Protein AF-A0AA51MW97-F1 (afdb_monomer_lite)

pLDDT: mean 82.81, std 12.13, range [48.75, 97.12]

Foldseek 3Di:
DVVVVVVVVVVVVVVVVVVVVVVVVVVVVLVVQAPDWAAPDPPPDIPHRDDCPPPDPVCVVVVPVDHPVNVVVVVVVVVVVVVVVVVVVVVVVVVVD

Structure (mmCIF, N/CA/C/O backbone):
data_AF-A0AA51MW97-F1
#
_entry.id   AF-A0AA51MW97-F1
#
loop_
_atom_site.group_PDB
_atom_site.id
_atom_site.type_symbol
_atom_site.label_atom_id
_atom_site.label_alt_id
_atom_site.label_comp_id
_atom_site.label_asym_id
_atom_site.label_entity_id
_atom_site.label_seq_id
_atom_site.pdbx_PDB_ins_code
_atom_site.Cartn_x
_atom_site.Cartn_y
_atom_site.Cartn_z
_atom_site.occupancy
_atom_site.B_iso_or_equiv
_atom_site.auth_seq_id
_atom_site.auth_comp_id
_atom_site.auth_asym_id
_atom_site.auth_atom_id
_atom_site.pdbx_PDB_model_num
ATOM 1 N N . MET A 1 1 ? 6.145 21.525 -30.364 1.00 56.12 1 MET A N 1
ATOM 2 C CA . MET A 1 1 ? 6.347 20.234 -29.662 1.00 56.12 1 MET A CA 1
ATOM 3 C C . MET A 1 1 ? 6.598 20.393 -28.154 1.00 56.12 1 MET A C 1
ATOM 5 O O . MET A 1 1 ? 5.894 19.769 -27.372 1.00 56.12 1 MET A O 1
ATOM 9 N N . ASN A 1 2 ? 7.486 21.298 -27.714 1.00 59.56 2 ASN A N 1
ATOM 10 C CA . ASN A 1 2 ? 7.855 21.456 -26.289 1.00 59.56 2 ASN A CA 1
ATOM 11 C C . ASN A 1 2 ? 6.720 21.880 -25.334 1.00 59.56 2 ASN A C 1
ATOM 13 O O . ASN A 1 2 ? 6.704 21.470 -24.176 1.00 59.56 2 ASN A O 1
ATOM 17 N N . LYS A 1 3 ? 5.744 22.674 -25.798 1.00 60.62 3 LYS A N 1
ATOM 18 C CA . LYS A 1 3 ? 4.633 23.150 -24.951 1.00 60.62 3 LYS A CA 1
ATOM 19 C C . LYS A 1 3 ? 3.667 22.022 -24.565 1.00 60.62 3 LYS A C 1
ATOM 21 O O . LYS A 1 3 ? 3.207 21.991 -23.431 1.00 60.62 3 LYS A O 1
ATOM 26 N N . LEU A 1 4 ? 3.415 21.079 -25.479 1.00 63.47 4 LEU A N 1
ATOM 27 C CA . LEU A 1 4 ? 2.546 19.917 -25.244 1.00 63.47 4 LEU A CA 1
ATOM 28 C C . LEU A 1 4 ? 3.179 18.936 -24.249 1.00 63.47 4 LEU A C 1
ATOM 30 O O . LEU A 1 4 ? 2.507 18.488 -23.324 1.00 63.47 4 LEU A O 1
ATOM 34 N N . ILE A 1 5 ? 4.485 18.677 -24.382 1.00 64.94 5 ILE A N 1
ATOM 35 C CA . ILE A 1 5 ? 5.243 17.819 -23.457 1.00 64.94 5 ILE A CA 1
ATOM 36 C C . ILE A 1 5 ? 5.276 18.442 -22.051 1.00 64.94 5 ILE A C 1
ATOM 38 O O . ILE A 1 5 ? 4.967 17.768 -21.072 1.00 64.94 5 ILE A O 1
ATOM 42 N N . LYS A 1 6 ? 5.547 19.752 -21.948 1.00 65.19 6 LYS A N 1
ATOM 43 C CA . LYS A 1 6 ? 5.545 20.484 -20.669 1.00 65.19 6 LYS A CA 1
ATOM 44 C C . LYS A 1 6 ? 4.167 20.497 -19.994 1.00 65.19 6 LYS A C 1
ATOM 46 O O . LYS A 1 6 ? 4.087 20.419 -18.771 1.00 65.19 6 LYS A O 1
ATOM 51 N N . ASN A 1 7 ? 3.085 20.588 -20.772 1.00 72.75 7 ASN A N 1
ATOM 52 C CA . ASN A 1 7 ? 1.727 20.557 -20.226 1.00 72.75 7 ASN A CA 1
ATOM 53 C C . ASN A 1 7 ? 1.357 19.154 -19.725 1.00 72.75 7 ASN A C 1
ATOM 55 O O . ASN A 1 7 ? 0.812 19.028 -18.635 1.00 72.75 7 ASN A O 1
ATOM 59 N N . LYS A 1 8 ? 1.739 18.103 -20.466 1.00 78.81 8 LYS A N 1
ATOM 60 C CA . LYS A 1 8 ? 1.559 16.705 -20.050 1.00 78.81 8 LYS A CA 1
ATOM 61 C C . LYS A 1 8 ? 2.293 16.399 -18.739 1.00 78.81 8 LYS A C 1
ATOM 63 O O . LYS A 1 8 ? 1.701 15.804 -17.846 1.00 78.81 8 LYS A O 1
ATOM 68 N N . ASP A 1 9 ? 3.532 16.869 -18.590 1.00 83.81 9 ASP A N 1
ATOM 69 C CA . ASP A 1 9 ? 4.310 16.727 -17.348 1.00 83.81 9 ASP A CA 1
ATOM 70 C C . ASP A 1 9 ? 3.650 17.452 -16.158 1.00 83.81 9 ASP A C 1
ATOM 72 O O . ASP A 1 9 ? 3.538 16.907 -15.060 1.00 83.81 9 ASP A O 1
ATOM 76 N N . ARG A 1 10 ? 3.113 18.661 -16.379 1.00 88.50 10 ARG A N 1
ATOM 77 C CA . ARG A 1 10 ? 2.352 19.390 -15.351 1.00 88.50 10 ARG A CA 1
ATOM 78 C C . ARG A 1 10 ? 1.080 18.644 -14.943 1.00 88.50 10 ARG A C 1
ATOM 80 O O . ARG A 1 10 ? 0.807 18.545 -13.750 1.00 88.50 10 ARG A O 1
ATOM 87 N N . THR A 1 11 ? 0.325 18.113 -15.902 1.00 91.38 11 THR A N 1
ATOM 88 C CA . THR A 1 11 ? -0.878 17.317 -15.626 1.00 91.38 11 THR A CA 1
ATOM 89 C C . THR A 1 11 ? -0.541 16.077 -14.803 1.00 91.38 11 THR A C 1
ATOM 91 O O . THR A 1 11 ? -1.202 15.832 -13.799 1.00 91.38 11 THR A O 1
ATOM 94 N N . ILE A 1 12 ? 0.524 15.347 -15.155 1.00 93.06 12 ILE A N 1
ATOM 95 C CA . ILE A 1 12 ? 0.978 14.172 -14.395 1.00 93.06 12 ILE A CA 1
ATOM 96 C C . ILE A 1 12 ? 1.323 14.557 -12.953 1.00 93.06 12 ILE A C 1
ATOM 98 O O . ILE A 1 12 ? 0.864 13.902 -12.021 1.00 93.06 12 ILE A O 1
ATOM 102 N N . LYS A 1 13 ? 2.063 15.652 -12.742 1.00 92.31 13 LYS A N 1
ATOM 103 C CA . LYS A 1 13 ? 2.403 16.129 -11.389 1.00 92.31 13 LYS A CA 1
ATOM 104 C C . LYS A 1 13 ? 1.169 16.487 -10.565 1.00 92.31 13 LYS A C 1
ATOM 106 O O . LYS A 1 13 ? 1.111 16.145 -9.389 1.00 92.31 13 LYS A O 1
ATOM 111 N N . V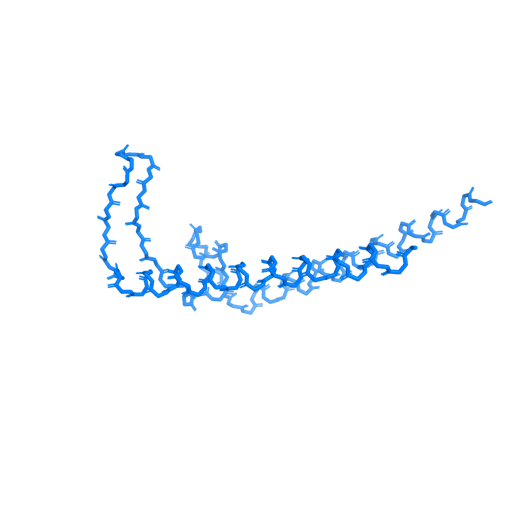AL A 1 14 ? 0.175 17.133 -11.175 1.00 95.38 14 VAL A N 1
ATOM 112 C CA . VAL A 1 14 ? -1.097 17.441 -10.504 1.00 95.38 14 VAL A CA 1
ATOM 113 C C . VAL A 1 14 ? -1.852 16.157 -10.160 1.00 95.38 14 VAL A C 1
ATOM 115 O O . VAL A 1 14 ? -2.336 16.033 -9.042 1.00 95.38 14 VAL A O 1
ATOM 118 N N . MET A 1 15 ? -1.904 15.177 -11.065 1.00 94.19 15 MET A N 1
ATOM 119 C CA . MET A 1 15 ? -2.538 13.883 -10.789 1.00 94.19 15 MET A CA 1
ATOM 120 C C . MET A 1 15 ? -1.849 13.139 -9.641 1.00 94.19 15 MET A C 1
ATOM 122 O O . MET A 1 15 ? -2.532 12.613 -8.768 1.00 94.19 15 MET A O 1
ATOM 126 N N . ILE A 1 16 ? -0.511 13.138 -9.603 1.00 94.38 16 ILE A N 1
ATOM 127 C CA . ILE A 1 16 ? 0.262 12.558 -8.495 1.00 94.38 16 ILE A CA 1
ATOM 128 C C . ILE A 1 16 ? -0.072 13.277 -7.186 1.00 94.38 16 ILE A C 1
ATOM 130 O O . ILE A 1 16 ? -0.339 12.620 -6.186 1.00 94.38 16 ILE A O 1
ATOM 134 N N . LEU A 1 17 ? -0.103 14.612 -7.186 1.00 95.56 17 LEU A N 1
ATOM 135 C CA . LEU A 1 17 ? -0.434 15.384 -5.990 1.00 95.56 17 LEU A CA 1
ATOM 136 C C . LEU A 1 17 ? -1.848 15.069 -5.486 1.00 95.56 17 LEU A C 1
ATOM 138 O O . LEU A 1 17 ? -2.031 14.847 -4.293 1.00 95.56 17 LEU A O 1
ATOM 142 N N . VAL A 1 18 ? -2.831 15.003 -6.387 1.00 96.62 18 VAL A N 1
ATOM 143 C CA . VAL A 1 18 ? -4.214 14.639 -6.049 1.00 96.62 18 VAL A CA 1
ATOM 144 C C . VAL A 1 18 ? -4.276 13.226 -5.473 1.00 96.62 18 VAL A C 1
ATOM 146 O O . VAL A 1 18 ? -4.927 13.021 -4.453 1.00 96.62 18 VAL A O 1
ATOM 149 N N . LEU A 1 19 ? -3.560 12.265 -6.063 1.00 96.19 19 LEU A N 1
ATOM 150 C CA . LEU A 1 19 ? -3.474 10.900 -5.537 1.00 96.19 19 LEU A CA 1
ATOM 151 C C . LEU A 1 19 ? -2.871 10.863 -4.130 1.00 96.19 19 LEU A C 1
ATOM 153 O O . LEU A 1 19 ? -3.418 10.197 -3.256 1.00 96.19 19 LEU A O 1
ATOM 157 N N . VAL A 1 20 ? -1.787 11.606 -3.892 1.00 95.25 20 VAL A N 1
ATOM 158 C CA . VAL A 1 20 ? -1.166 11.707 -2.564 1.00 95.25 20 VAL A CA 1
ATOM 159 C C . VAL A 1 20 ? -2.136 12.334 -1.564 1.00 95.25 20 VAL A C 1
ATOM 161 O O . VAL A 1 20 ? -2.293 11.816 -0.463 1.00 95.25 20 VAL A O 1
ATOM 164 N N . MET A 1 21 ? -2.825 13.415 -1.935 1.00 95.94 21 MET A N 1
ATOM 165 C CA . MET A 1 21 ? -3.808 14.057 -1.059 1.00 95.94 21 MET A CA 1
ATOM 166 C C . MET A 1 21 ? -4.974 13.124 -0.720 1.00 95.94 21 MET A C 1
ATOM 168 O O . MET A 1 21 ? -5.359 13.042 0.445 1.00 95.94 21 MET A O 1
ATOM 172 N N . LEU A 1 22 ? -5.500 12.389 -1.702 1.00 95.94 22 LEU A N 1
ATOM 173 C CA . LEU A 1 22 ? -6.554 11.397 -1.484 1.00 95.94 22 LEU A CA 1
ATOM 174 C C . LEU A 1 22 ? -6.084 10.271 -0.556 1.00 95.94 22 LEU A C 1
ATOM 176 O O . LEU A 1 22 ? -6.789 9.946 0.395 1.00 95.94 22 LEU A O 1
ATOM 180 N N . ASP A 1 23 ? -4.885 9.723 -0.777 1.00 92.31 23 ASP A N 1
ATOM 181 C CA . ASP A 1 23 ? -4.296 8.687 0.083 1.00 92.31 23 ASP A CA 1
ATOM 182 C C . ASP A 1 23 ? -4.172 9.158 1.541 1.00 92.31 23 ASP A C 1
ATOM 184 O O . ASP A 1 23 ? -4.601 8.463 2.466 1.00 92.31 23 ASP A O 1
ATOM 188 N N . GLN A 1 24 ? -3.649 10.367 1.762 1.00 91.81 24 GLN A N 1
ATOM 189 C CA . GLN A 1 24 ? -3.506 10.915 3.113 1.00 91.81 24 GLN A CA 1
ATOM 190 C C . GLN A 1 24 ? -4.861 11.223 3.761 1.00 91.81 24 GLN A C 1
ATOM 192 O O . GLN A 1 24 ? -5.060 10.922 4.938 1.00 91.81 24 GLN A O 1
ATOM 197 N N . MET A 1 25 ? -5.818 11.765 3.004 1.00 93.62 25 MET A N 1
ATOM 198 C CA . MET A 1 25 ? -7.169 12.035 3.501 1.00 93.62 25 MET A CA 1
ATOM 199 C C . MET A 1 25 ? -7.872 10.745 3.938 1.00 93.62 25 MET A C 1
ATOM 201 O O . MET A 1 25 ? -8.436 10.695 5.031 1.00 93.62 25 MET A O 1
ATOM 205 N N . ILE A 1 26 ? -7.786 9.682 3.132 1.00 89.06 26 ILE A N 1
ATOM 206 C CA . ILE A 1 26 ? -8.345 8.368 3.473 1.00 89.06 26 ILE A CA 1
ATOM 207 C C . ILE A 1 26 ? -7.709 7.843 4.765 1.00 89.06 26 ILE A C 1
ATOM 209 O O . ILE A 1 26 ? -8.433 7.395 5.651 1.00 89.06 26 ILE A O 1
ATOM 213 N N . LYS A 1 27 ? -6.383 7.949 4.927 1.00 86.88 27 LYS A N 1
ATOM 214 C CA . LYS A 1 27 ? -5.690 7.531 6.160 1.00 86.88 27 LYS A CA 1
ATOM 215 C C . LYS A 1 27 ? -6.159 8.301 7.396 1.00 86.88 27 LYS A C 1
ATOM 217 O O . LYS A 1 27 ? -6.327 7.692 8.451 1.00 86.88 27 LYS A O 1
ATOM 222 N N . ILE A 1 28 ? -6.402 9.609 7.278 1.00 90.75 28 ILE A N 1
ATOM 223 C CA . ILE A 1 28 ? -6.940 10.427 8.378 1.00 90.75 28 ILE A CA 1
ATOM 224 C C . ILE A 1 28 ? -8.350 9.963 8.754 1.00 90.75 28 ILE A C 1
ATOM 226 O O . ILE A 1 28 ? -8.620 9.760 9.936 1.00 90.75 28 ILE A O 1
ATOM 230 N N . ILE A 1 29 ? -9.224 9.739 7.767 1.00 87.81 29 ILE A N 1
ATOM 231 C CA . ILE A 1 29 ? -10.588 9.238 7.998 1.00 87.81 29 ILE A CA 1
ATOM 232 C C . ILE A 1 29 ? -10.538 7.851 8.655 1.00 87.81 29 ILE A C 1
ATOM 234 O O . ILE A 1 29 ? -11.160 7.634 9.688 1.00 87.81 29 ILE A O 1
ATOM 238 N N . VAL A 1 30 ? -9.744 6.921 8.124 1.00 85.94 30 VAL A N 1
ATOM 239 C CA . VAL A 1 30 ? -9.575 5.574 8.697 1.00 85.94 30 VAL A CA 1
ATOM 240 C C . VAL A 1 30 ? -9.091 5.640 10.147 1.00 85.94 30 VAL A C 1
ATOM 242 O O . VAL A 1 30 ? -9.623 4.930 10.996 1.00 85.94 30 VAL A O 1
ATOM 245 N N . LYS A 1 31 ? -8.132 6.523 10.457 1.00 85.25 31 LYS A N 1
ATOM 246 C CA . LYS A 1 31 ? -7.640 6.723 11.826 1.00 85.25 31 LYS A CA 1
ATOM 247 C C . LYS A 1 31 ? -8.713 7.299 12.753 1.00 85.25 31 LYS A C 1
ATOM 249 O O . LYS A 1 31 ? -8.821 6.852 13.889 1.00 85.25 31 LYS A O 1
ATOM 254 N N . ALA A 1 32 ? -9.490 8.276 12.287 1.00 87.50 32 ALA A N 1
ATOM 255 C CA . ALA A 1 32 ? -10.529 8.923 13.089 1.00 87.50 32 ALA A CA 1
ATOM 256 C C . ALA A 1 32 ? -11.686 7.976 13.446 1.00 87.50 32 ALA A C 1
ATOM 258 O O . ALA A 1 32 ? -12.301 8.135 14.495 1.00 87.50 32 ALA A O 1
ATOM 259 N N . TYR A 1 33 ? -11.955 6.980 12.599 1.00 86.56 33 TYR A N 1
ATOM 260 C CA . TYR A 1 33 ? -13.039 6.016 12.790 1.00 86.56 33 TYR A CA 1
ATOM 261 C C . TYR A 1 33 ? -12.543 4.607 13.156 1.00 86.56 33 TYR A C 1
ATOM 263 O O . TYR A 1 33 ? -13.281 3.632 13.010 1.00 86.56 33 TYR A O 1
ATOM 271 N N . TYR A 1 34 ? -11.300 4.474 13.621 1.00 83.56 34 TYR A N 1
ATOM 272 C CA . TYR A 1 34 ? -10.731 3.180 13.991 1.00 83.56 34 TYR A CA 1
ATOM 273 C C . TYR A 1 34 ? -11.597 2.451 15.034 1.00 83.56 34 TYR A C 1
ATOM 275 O O . TYR A 1 34 ? -12.059 3.051 16.002 1.00 83.56 34 TYR A O 1
ATOM 283 N N . GLY A 1 35 ? -11.828 1.152 14.829 1.00 80.25 35 GLY A N 1
ATOM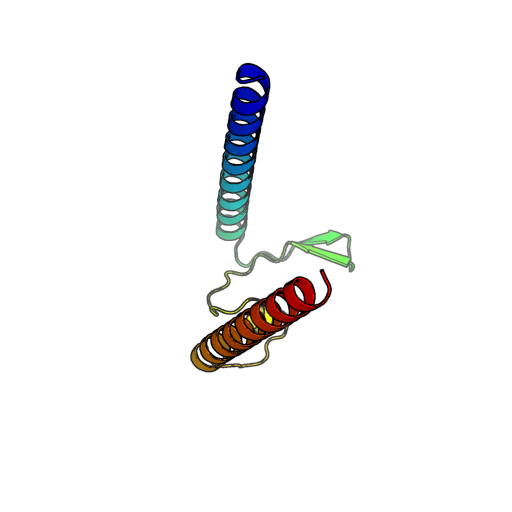 284 C CA . GLY A 1 35 ? -12.664 0.321 15.706 1.00 80.25 35 GLY A CA 1
ATOM 285 C C . GLY A 1 35 ? -14.172 0.388 15.431 1.00 80.25 35 GLY A C 1
ATOM 286 O O . GLY A 1 35 ? -14.921 -0.425 15.970 1.00 80.25 35 GLY A O 1
ATOM 287 N N . ILE A 1 36 ? -14.633 1.292 14.562 1.00 87.25 36 ILE A N 1
ATOM 288 C CA . ILE A 1 36 ? -16.025 1.320 14.102 1.00 87.25 36 ILE A CA 1
ATOM 289 C C . ILE A 1 36 ? -16.186 0.315 12.957 1.00 87.25 36 ILE A C 1
ATOM 291 O O . ILE A 1 36 ? -15.356 0.258 12.054 1.00 87.25 36 ILE A O 1
ATOM 295 N N . LYS A 1 37 ? -17.265 -0.474 12.970 1.00 87.12 37 LYS A N 1
ATOM 296 C CA . LYS A 1 37 ? -17.638 -1.358 11.859 1.00 87.12 37 LYS A CA 1
ATOM 297 C C . LYS A 1 37 ? -19.045 -1.015 11.391 1.00 87.12 37 LYS A C 1
ATOM 299 O O . LYS A 1 37 ? -20.015 -1.341 12.071 1.00 87.12 37 LYS A O 1
ATOM 304 N N . THR A 1 38 ? -19.155 -0.401 10.217 1.00 87.81 38 THR A N 1
ATOM 305 C CA . THR A 1 38 ? -20.441 0.048 9.667 1.00 87.81 38 THR A CA 1
ATOM 306 C C . THR A 1 38 ? -20.678 -0.577 8.294 1.00 87.81 38 THR A C 1
ATOM 308 O O . THR A 1 38 ? -19.820 -0.445 7.421 1.00 87.81 38 THR A O 1
ATOM 311 N N . PRO A 1 39 ? -21.808 -1.260 8.047 1.00 90.44 39 PRO A N 1
ATOM 312 C CA . PRO A 1 39 ? -22.150 -1.699 6.697 1.00 90.44 39 PRO A CA 1
ATOM 313 C C . PRO A 1 39 ? -22.425 -0.479 5.804 1.00 90.44 39 PRO A C 1
ATOM 315 O O . PRO A 1 39 ? -23.264 0.351 6.139 1.00 90.44 39 PRO A O 1
ATOM 318 N N . ILE A 1 40 ? -21.728 -0.377 4.670 1.00 89.56 40 ILE A N 1
ATOM 319 C CA . ILE A 1 40 ? -22.052 0.572 3.590 1.00 89.56 40 ILE A CA 1
ATOM 320 C C . ILE A 1 40 ? -23.133 -0.052 2.704 1.00 89.56 40 ILE A C 1
ATOM 322 O O . ILE A 1 40 ? -24.161 0.559 2.431 1.00 89.56 40 ILE A O 1
ATOM 326 N N . ILE A 1 41 ? -22.908 -1.300 2.293 1.00 92.06 41 ILE A N 1
ATOM 327 C CA . ILE A 1 41 ? -23.889 -2.139 1.612 1.00 92.06 41 ILE A CA 1
ATOM 328 C C . ILE A 1 41 ? -24.037 -3.377 2.478 1.00 92.06 41 ILE A C 1
ATOM 330 O O . ILE A 1 41 ? -23.062 -4.099 2.702 1.00 92.06 41 ILE A O 1
ATOM 334 N N . LYS A 1 42 ? -25.245 -3.595 2.994 1.00 89.12 42 LYS A N 1
ATOM 335 C CA . LYS A 1 42 ? -25.545 -4.721 3.877 1.00 89.12 42 LYS A CA 1
ATOM 336 C C . LYS A 1 42 ? -25.043 -6.031 3.250 1.00 89.12 42 LYS A C 1
ATOM 338 O O . LYS A 1 42 ? -25.297 -6.283 2.078 1.00 89.12 42 LYS A O 1
ATOM 343 N N . ASP A 1 43 ? -24.285 -6.802 4.027 1.00 86.75 43 ASP A N 1
ATOM 344 C CA . ASP A 1 43 ? -23.722 -8.116 3.678 1.00 86.75 43 ASP A CA 1
ATOM 345 C C . ASP A 1 43 ? -22.717 -8.150 2.504 1.00 86.75 43 ASP A C 1
ATOM 347 O O . ASP A 1 43 ? -22.199 -9.215 2.179 1.00 86.75 43 ASP A O 1
ATOM 351 N N . ILE A 1 44 ? -22.372 -7.001 1.903 1.00 92.12 44 ILE A N 1
ATOM 352 C CA . ILE A 1 44 ? -21.460 -6.913 0.743 1.00 92.12 44 ILE A CA 1
ATOM 353 C C . ILE A 1 44 ? -20.247 -6.032 1.045 1.00 92.12 44 ILE A C 1
ATOM 355 O O . ILE A 1 44 ? -19.111 -6.415 0.771 1.00 92.12 44 ILE A O 1
ATOM 359 N N . LEU A 1 45 ? -20.473 -4.836 1.592 1.00 88.19 45 LEU A N 1
ATOM 360 C CA . LEU A 1 45 ? -19.432 -3.829 1.763 1.00 88.19 45 LEU A CA 1
ATOM 361 C C . LEU A 1 45 ? -19.517 -3.20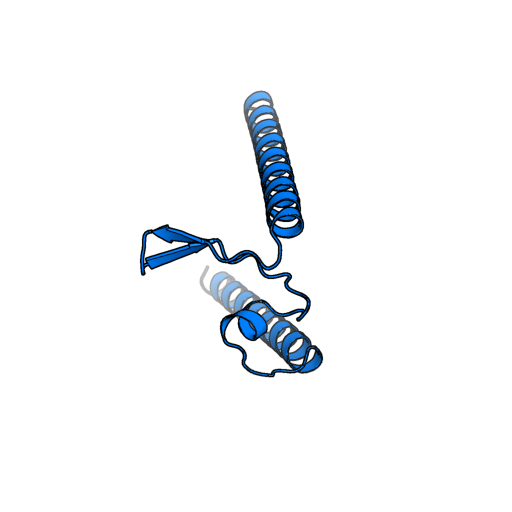8 3.149 1.00 88.19 45 LEU A C 1
ATOM 363 O O . LEU A 1 45 ? -20.528 -2.610 3.515 1.00 88.19 45 LEU A O 1
ATOM 367 N N . TYR A 1 46 ? -18.417 -3.284 3.889 1.00 88.00 46 TYR A N 1
ATOM 368 C CA . TYR A 1 46 ? -18.308 -2.725 5.228 1.00 88.00 46 TYR A CA 1
ATOM 369 C C . TYR A 1 46 ? -17.210 -1.673 5.268 1.00 88.00 46 TYR A C 1
ATOM 371 O O . TYR A 1 46 ? -16.094 -1.896 4.802 1.00 88.00 46 TYR A O 1
ATOM 379 N N . PHE A 1 47 ? -17.517 -0.547 5.898 1.00 88.69 47 PHE A N 1
ATOM 380 C CA . PHE A 1 47 ? -16.507 0.334 6.440 1.00 88.69 47 PHE A CA 1
ATOM 381 C C . PHE A 1 47 ? -16.000 -0.275 7.749 1.00 88.69 47 PHE A C 1
ATOM 383 O O . PHE A 1 47 ? -16.637 -0.165 8.795 1.00 88.69 47 PHE A O 1
ATOM 390 N N . ALA A 1 48 ? -14.880 -0.983 7.654 1.00 85.75 48 ALA A N 1
ATOM 391 C CA . ALA A 1 48 ? -14.173 -1.583 8.777 1.00 85.75 48 ALA A CA 1
ATOM 392 C C . ALA A 1 48 ? -12.712 -1.105 8.732 1.00 85.75 48 ALA A C 1
ATOM 394 O O . ALA A 1 48 ? -11.855 -1.818 8.211 1.00 85.75 48 ALA A O 1
ATOM 395 N N . PRO A 1 49 ? -12.425 0.137 9.161 1.00 84.62 49 PRO A N 1
ATOM 396 C CA . PRO A 1 49 ? -11.073 0.673 9.228 1.00 84.62 49 PRO A CA 1
ATOM 397 C C . PRO A 1 49 ? -10.165 -0.218 10.079 1.00 84.62 49 PRO A C 1
ATOM 399 O O . PRO A 1 49 ? -10.412 -0.436 11.264 1.00 84.62 49 PRO A O 1
ATOM 402 N N . VAL A 1 50 ? -9.085 -0.696 9.462 1.00 77.31 50 VAL A N 1
ATOM 403 C CA . VAL A 1 50 ? -8.020 -1.466 10.109 1.00 77.31 50 VAL A CA 1
ATOM 404 C C . VAL A 1 50 ? -6.707 -0.721 9.898 1.00 77.31 50 VAL A C 1
ATOM 406 O O . VAL A 1 50 ? -6.403 -0.286 8.784 1.00 77.31 50 VAL A O 1
ATOM 409 N N . LEU A 1 51 ? -5.933 -0.553 10.969 1.00 74.44 51 LEU A N 1
ATOM 410 C CA . LEU A 1 51 ? -4.562 -0.074 10.883 1.00 74.44 51 LEU A CA 1
ATOM 411 C C . LEU A 1 51 ? -3.691 -1.265 10.483 1.00 74.44 51 LEU A C 1
ATOM 413 O O . LEU A 1 51 ? -3.788 -2.350 11.052 1.00 74.44 51 LEU A O 1
ATOM 417 N N . ASN A 1 52 ? -2.918 -1.095 9.413 1.00 68.44 52 ASN A N 1
ATOM 418 C CA . ASN A 1 52 ? -2.069 -2.164 8.912 1.00 68.44 52 ASN A CA 1
ATOM 419 C C . ASN A 1 52 ? -0.701 -2.124 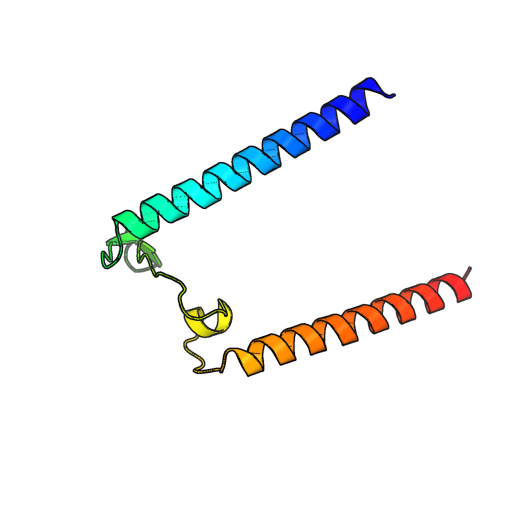9.602 1.00 68.44 52 ASN A C 1
ATOM 421 O O . ASN A 1 52 ? 0.266 -1.595 9.056 1.00 68.44 52 ASN A O 1
ATOM 425 N N . ASP A 1 53 ? -0.645 -2.669 10.810 1.00 66.62 53 ASP A N 1
ATOM 426 C CA . ASP A 1 53 ? 0.557 -2.715 11.656 1.00 66.62 53 ASP A CA 1
ATOM 427 C C . ASP A 1 53 ? 1.487 -3.858 11.222 1.00 66.62 53 ASP A C 1
ATOM 429 O O . ASP A 1 53 ? 2.709 -3.832 11.383 1.00 66.62 53 ASP A O 1
ATOM 433 N N . ASN A 1 54 ? 0.881 -4.880 10.623 1.00 63.94 54 ASN A N 1
ATOM 434 C CA . ASN A 1 54 ? 1.560 -6.014 10.041 1.00 63.94 54 ASN A CA 1
ATOM 435 C C . ASN A 1 54 ? 2.039 -5.592 8.650 1.00 63.94 54 ASN A C 1
ATOM 437 O O . ASN A 1 54 ? 1.251 -5.443 7.726 1.00 63.94 54 ASN A O 1
ATOM 441 N N . TYR A 1 55 ? 3.347 -5.390 8.501 1.00 62.47 55 TYR A N 1
ATOM 442 C CA . TYR A 1 55 ? 4.073 -4.899 7.316 1.00 62.47 55 TYR A CA 1
ATOM 443 C C . TYR A 1 55 ? 3.810 -5.616 5.957 1.00 62.47 55 TYR A C 1
ATOM 445 O O . TYR A 1 55 ? 4.558 -5.410 5.004 1.00 62.47 55 TYR A O 1
ATOM 453 N N . SER A 1 56 ? 2.780 -6.458 5.830 1.00 66.94 56 SER A N 1
ATOM 454 C CA . SER A 1 56 ? 2.347 -7.155 4.619 1.00 66.94 56 SER A CA 1
ATOM 455 C C . SER A 1 56 ? 0.820 -7.131 4.486 1.00 66.94 56 SER A C 1
ATOM 457 O O . SER A 1 56 ? 0.111 -7.755 5.271 1.00 66.94 56 SER A O 1
ATOM 459 N N . TYR A 1 57 ? 0.313 -6.455 3.448 1.00 67.06 57 TYR A N 1
ATOM 460 C CA . TYR A 1 57 ? -1.122 -6.388 3.133 1.00 67.06 57 TYR A CA 1
ATOM 461 C C . TYR A 1 57 ? -1.750 -7.778 2.955 1.00 67.06 57 TYR A C 1
ATOM 463 O O . TYR A 1 57 ? -2.829 -8.031 3.476 1.00 67.06 57 TYR A O 1
ATOM 471 N N . ILE A 1 58 ? -1.055 -8.700 2.278 1.00 68.00 58 ILE A N 1
ATOM 472 C CA . ILE A 1 58 ? -1.530 -10.078 2.067 1.00 68.00 58 ILE A CA 1
ATOM 473 C C . ILE A 1 58 ? -1.626 -10.817 3.405 1.00 68.00 58 ILE A C 1
ATOM 475 O O . ILE A 1 58 ? -2.604 -11.517 3.652 1.00 68.00 58 ILE A O 1
ATOM 479 N N . ASN A 1 59 ? -0.649 -10.626 4.294 1.00 69.12 59 ASN A N 1
ATOM 480 C CA . ASN A 1 59 ? -0.692 -11.249 5.613 1.00 69.12 59 ASN A CA 1
ATOM 481 C C . ASN A 1 59 ? -1.865 -10.732 6.440 1.00 69.12 59 ASN A C 1
ATOM 483 O O . ASN A 1 59 ? -2.537 -11.522 7.083 1.00 69.12 59 ASN A O 1
ATOM 487 N N . SER A 1 60 ? -2.126 -9.425 6.396 1.00 65.44 60 SER A N 1
ATOM 488 C CA . SER A 1 60 ? -3.233 -8.801 7.126 1.00 65.44 60 SER A CA 1
ATOM 489 C C . SER A 1 60 ? -4.599 -9.146 6.537 1.00 65.44 60 SER A C 1
ATOM 491 O O . SER A 1 60 ? -5.556 -9.302 7.286 1.00 65.44 60 SER A O 1
ATOM 493 N N . LEU A 1 61 ? -4.698 -9.292 5.211 1.00 65.44 61 LEU A N 1
ATOM 494 C CA . LEU A 1 61 ? -5.951 -9.609 4.526 1.00 65.44 61 LEU A CA 1
ATOM 495 C C . LEU A 1 61 ? -6.361 -11.077 4.714 1.00 65.44 61 LEU A C 1
ATOM 497 O O . LEU A 1 61 ? -7.537 -11.362 4.912 1.00 65.44 61 LEU A O 1
ATOM 501 N N . PHE A 1 62 ? -5.398 -12.002 4.664 1.00 71.88 62 PHE A N 1
ATOM 502 C CA . PHE A 1 62 ? -5.648 -13.446 4.761 1.00 71.88 62 PHE A CA 1
ATOM 503 C C . PHE A 1 62 ? -5.281 -14.047 6.127 1.00 71.88 62 PHE A C 1
ATOM 505 O O . PHE A 1 62 ? -5.444 -15.247 6.327 1.00 71.88 62 PHE A O 1
ATOM 512 N N . ASN A 1 63 ? -4.784 -13.228 7.059 1.00 67.88 63 ASN A N 1
ATOM 513 C CA . ASN A 1 63 ? -4.318 -13.623 8.390 1.00 67.88 63 ASN A CA 1
ATOM 514 C C . ASN A 1 63 ? -3.366 -14.838 8.375 1.00 67.88 63 ASN A C 1
ATOM 516 O O . ASN A 1 63 ? -3.505 -15.766 9.167 1.00 67.88 63 ASN A O 1
ATOM 520 N N . LEU A 1 64 ? -2.402 -14.851 7.445 1.00 74.69 64 LEU A N 1
ATOM 521 C CA . LEU A 1 64 ? -1.556 -16.025 7.162 1.00 74.69 64 LEU A CA 1
ATOM 522 C C . LEU A 1 64 ? -0.525 -16.327 8.262 1.00 74.69 64 LEU A C 1
ATOM 524 O O . LEU A 1 64 ? 0.129 -17.367 8.222 1.00 74.69 64 LEU A O 1
ATOM 528 N N . GLY A 1 65 ? -0.347 -15.421 9.229 1.00 73.88 65 GLY A N 1
ATOM 529 C CA . GLY A 1 65 ? 0.630 -15.566 10.311 1.00 73.88 65 GLY A CA 1
ATOM 530 C C . GLY A 1 65 ? 2.087 -15.529 9.837 1.00 73.88 65 GLY A C 1
ATOM 531 O O . GLY A 1 65 ? 2.988 -15.938 10.567 1.00 73.88 65 GLY A O 1
ATOM 532 N N . TRP A 1 66 ? 2.350 -15.060 8.616 1.00 78.50 66 TRP A N 1
ATOM 533 C CA . TRP A 1 66 ? 3.694 -15.040 8.047 1.00 78.50 66 TRP A CA 1
ATOM 534 C C . TRP A 1 66 ? 4.537 -13.929 8.665 1.00 78.50 66 TRP A C 1
ATOM 536 O O . TRP A 1 66 ? 4.083 -12.801 8.880 1.00 78.50 66 TRP A O 1
ATOM 546 N N . SER A 1 67 ? 5.798 -14.247 8.956 1.00 79.50 67 SER A N 1
ATOM 547 C CA . SER A 1 67 ? 6.707 -13.287 9.573 1.00 79.50 67 SER A CA 1
ATOM 548 C C . SER A 1 67 ? 7.082 -12.173 8.591 1.00 79.50 67 SER A C 1
ATOM 550 O O . SER A 1 67 ? 7.166 -12.368 7.375 1.00 79.50 67 SER A O 1
ATOM 552 N N . ARG A 1 68 ? 7.379 -10.982 9.124 1.00 77.31 68 ARG A N 1
ATOM 553 C CA . ARG A 1 68 ? 7.877 -9.846 8.330 1.00 77.31 68 ARG A CA 1
ATOM 554 C C . ARG A 1 68 ? 9.100 -10.227 7.489 1.00 77.31 68 ARG A C 1
ATOM 556 O O . ARG A 1 68 ? 9.208 -9.811 6.340 1.00 77.31 68 ARG A O 1
ATOM 563 N N . ILE A 1 69 ? 10.002 -11.025 8.060 1.00 82.56 69 ILE A N 1
ATOM 564 C CA . ILE A 1 69 ? 11.230 -11.483 7.398 1.00 82.56 69 ILE A CA 1
ATOM 565 C C . ILE A 1 69 ? 10.889 -12.362 6.193 1.00 82.56 69 ILE A C 1
ATOM 567 O O . ILE A 1 69 ? 11.439 -12.142 5.117 1.00 82.56 69 ILE A O 1
ATOM 571 N N . PHE A 1 70 ? 9.943 -13.295 6.340 1.00 84.75 70 PHE A N 1
ATOM 572 C CA . PHE A 1 70 ? 9.504 -14.152 5.239 1.00 84.75 70 PHE A CA 1
ATOM 573 C C . PHE A 1 70 ? 8.997 -13.331 4.047 1.00 84.75 70 PHE A C 1
ATOM 575 O O . PHE A 1 70 ? 9.396 -13.575 2.911 1.00 84.75 70 PHE A O 1
ATOM 582 N N . HIS A 1 71 ? 8.190 -12.297 4.300 1.00 81.25 71 HIS A N 1
ATOM 583 C CA . HIS A 1 71 ? 7.706 -11.414 3.238 1.00 81.25 71 HIS A CA 1
ATOM 584 C C . HIS A 1 71 ? 8.820 -10.649 2.530 1.00 81.25 71 HIS A C 1
ATOM 586 O O . HIS A 1 71 ? 8.810 -10.568 1.304 1.00 81.25 71 HIS A O 1
ATOM 592 N N . ILE A 1 72 ? 9.782 -10.104 3.279 1.00 85.50 72 ILE A N 1
ATOM 593 C CA . ILE A 1 72 ? 10.922 -9.393 2.687 1.00 85.50 72 ILE A CA 1
ATOM 594 C C . ILE A 1 72 ? 11.708 -10.340 1.776 1.00 85.50 72 ILE A C 1
ATOM 596 O O . ILE A 1 72 ? 11.996 -9.987 0.634 1.00 85.50 72 ILE A O 1
ATOM 600 N N . LEU A 1 73 ? 11.997 -11.555 2.247 1.00 90.56 73 LEU A N 1
ATOM 601 C CA . LEU A 1 73 ? 12.716 -12.560 1.463 1.00 90.56 73 LEU A CA 1
ATOM 602 C C . LEU A 1 73 ? 11.947 -12.961 0.200 1.00 90.56 73 LEU A C 1
ATOM 604 O O . LEU A 1 73 ? 12.541 -13.027 -0.874 1.00 90.56 73 LEU A O 1
ATOM 608 N N . LEU A 1 74 ? 10.630 -13.160 0.301 1.00 87.88 74 LEU A N 1
ATOM 609 C CA . LEU A 1 74 ? 9.779 -13.485 -0.844 1.00 87.88 74 LEU A CA 1
ATOM 610 C C . LEU A 1 74 ? 9.785 -12.367 -1.897 1.00 87.88 74 LEU A C 1
ATOM 612 O O . LEU A 1 74 ? 9.899 -12.643 -3.089 1.00 87.88 74 LEU A O 1
ATOM 616 N N . VAL A 1 75 ? 9.698 -11.103 -1.474 1.00 87.81 75 VAL A N 1
ATOM 617 C CA . VAL A 1 75 ? 9.737 -9.957 -2.396 1.00 87.81 75 VAL A CA 1
ATOM 618 C C . VAL A 1 75 ? 11.098 -9.854 -3.082 1.00 87.81 75 VAL A C 1
ATOM 620 O O . VAL A 1 75 ? 11.149 -9.700 -4.300 1.00 87.81 75 VAL A O 1
ATOM 623 N N . VAL A 1 76 ? 12.198 -9.989 -2.334 1.00 93.62 76 VAL A N 1
ATOM 624 C CA . VAL A 1 76 ? 13.556 -9.997 -2.904 1.00 93.62 76 VAL A CA 1
ATOM 625 C C . V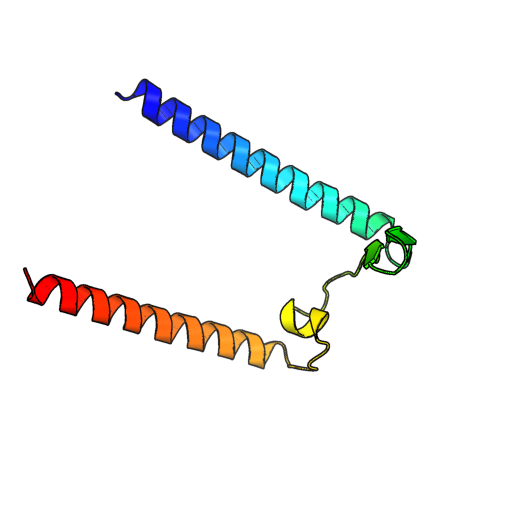AL A 1 76 ? 13.707 -11.128 -3.922 1.00 93.62 76 VAL A C 1
ATOM 627 O O . VAL A 1 76 ? 14.219 -10.897 -5.016 1.00 93.62 76 VAL A O 1
ATOM 630 N N . PHE A 1 77 ? 13.206 -12.321 -3.601 1.00 94.69 77 PHE A N 1
ATOM 631 C CA . PHE A 1 77 ? 13.202 -13.466 -4.504 1.00 94.69 77 PHE A CA 1
ATOM 632 C C . PHE A 1 77 ? 12.435 -13.162 -5.800 1.00 94.69 77 PHE A C 1
ATOM 634 O O . PHE A 1 77 ? 12.988 -13.307 -6.887 1.00 94.69 77 PHE A O 1
ATOM 641 N N . ILE A 1 78 ? 11.200 -12.659 -5.715 1.00 95.38 78 ILE A N 1
ATOM 642 C CA . ILE A 1 78 ? 10.392 -12.326 -6.90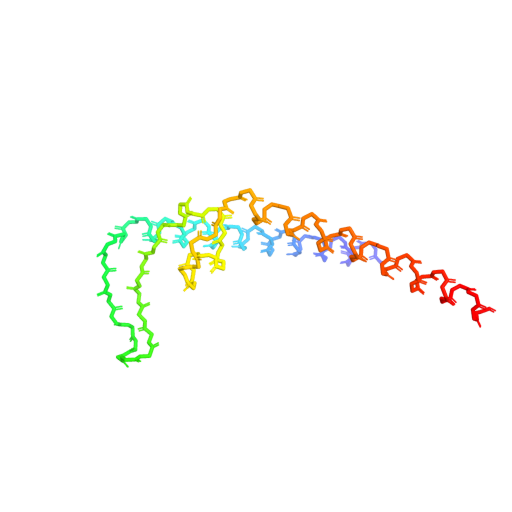1 1.00 95.38 78 ILE A CA 1
ATOM 643 C C . ILE A 1 78 ? 11.077 -11.256 -7.759 1.00 95.38 78 ILE A C 1
ATOM 645 O O . ILE A 1 78 ? 11.116 -11.393 -8.983 1.00 95.38 78 ILE A O 1
ATOM 649 N N . LEU A 1 79 ? 11.638 -10.210 -7.145 1.00 94.81 79 LEU A N 1
ATOM 650 C CA . LEU A 1 79 ? 12.340 -9.143 -7.865 1.00 94.81 79 LEU A CA 1
ATOM 651 C C . LEU A 1 79 ? 13.588 -9.664 -8.577 1.00 94.81 79 LEU A C 1
ATOM 653 O O . LEU A 1 79 ? 13.809 -9.327 -9.739 1.00 94.81 79 LEU A O 1
ATOM 657 N N . PHE A 1 80 ? 14.363 -10.521 -7.910 1.00 97.12 80 PHE A N 1
ATOM 658 C CA . PHE A 1 80 ? 15.517 -11.185 -8.504 1.00 97.12 80 PHE A CA 1
ATOM 659 C C . PHE A 1 80 ? 15.099 -11.988 -9.741 1.00 97.12 80 PHE A C 1
ATOM 661 O O . PHE A 1 80 ? 15.614 -11.750 -10.832 1.00 97.12 80 PHE A O 1
ATOM 668 N N . PHE A 1 81 ? 14.101 -12.867 -9.620 1.00 96.50 81 PHE A N 1
ATOM 669 C CA . PHE A 1 81 ? 13.614 -13.661 -10.754 1.00 96.50 81 PHE A CA 1
ATOM 670 C C . PHE A 1 81 ? 13.053 -12.799 -11.883 1.00 96.50 81 PHE A C 1
ATOM 672 O O . PHE A 1 81 ? 13.361 -13.042 -13.048 1.00 96.50 81 PHE A O 1
ATOM 679 N N . SER A 1 82 ? 12.286 -11.764 -11.545 1.00 95.94 82 SER A N 1
ATOM 680 C CA . SER A 1 82 ? 11.737 -10.821 -12.521 1.00 95.94 82 SER A CA 1
ATOM 681 C C . SER A 1 82 ? 12.856 -10.140 -13.304 1.00 95.94 82 SER A C 1
ATOM 683 O O . SER A 1 82 ? 12.808 -10.107 -14.530 1.00 95.94 82 SER A O 1
ATOM 685 N N . TYR A 1 83 ? 13.906 -9.671 -12.624 1.00 95.69 83 TYR A N 1
ATOM 686 C CA . TYR A 1 83 ? 15.060 -9.045 -13.266 1.00 95.69 83 TYR A CA 1
ATOM 687 C C . TYR A 1 83 ? 15.737 -9.979 -14.281 1.00 95.69 83 TYR A C 1
ATOM 689 O O . TYR A 1 83 ? 15.963 -9.585 -15.426 1.00 95.69 83 TYR A O 1
ATOM 697 N N . TYR A 1 84 ? 16.015 -11.231 -13.903 1.00 95.94 84 TYR A N 1
ATOM 698 C CA . TYR A 1 84 ? 16.639 -12.186 -14.824 1.00 95.94 84 TYR A CA 1
ATOM 699 C C . TYR A 1 84 ? 15.710 -12.608 -15.960 1.00 95.94 84 TYR A C 1
ATOM 701 O O . TYR A 1 84 ? 16.179 -12.764 -17.086 1.00 95.94 84 TYR A O 1
ATOM 709 N N . ALA A 1 85 ? 14.410 -12.751 -15.698 1.00 94.81 85 ALA A N 1
ATOM 710 C CA . ALA A 1 85 ? 13.424 -13.028 -16.734 1.00 94.81 85 ALA A CA 1
ATOM 711 C C . ALA A 1 85 ? 13.390 -11.896 -17.772 1.00 94.81 85 ALA A C 1
ATOM 713 O O . ALA A 1 85 ? 13.494 -12.164 -18.968 1.00 94.81 85 ALA A O 1
ATOM 714 N N . PHE A 1 86 ? 13.341 -10.636 -17.327 1.00 94.88 86 PHE A N 1
ATOM 715 C CA . PHE A 1 86 ? 13.410 -9.474 -18.216 1.00 94.88 86 PHE A CA 1
ATOM 716 C C . PHE A 1 86 ? 14.704 -9.456 -19.029 1.00 94.88 86 PHE A C 1
ATOM 718 O O . PHE A 1 86 ? 14.652 -9.352 -20.253 1.00 94.88 86 PHE A O 1
ATOM 725 N N . LYS A 1 87 ? 15.855 -9.648 -18.376 1.00 93.50 87 LYS A N 1
ATOM 726 C CA . LYS A 1 87 ? 17.159 -9.686 -19.049 1.00 93.50 87 LYS A CA 1
ATOM 727 C C . LYS A 1 87 ? 17.251 -10.810 -20.086 1.00 93.50 87 LYS A C 1
ATOM 729 O O . LYS A 1 87 ? 17.818 -10.619 -21.159 1.00 93.50 87 LYS A O 1
ATOM 734 N N . TYR A 1 88 ? 16.704 -11.986 -19.781 1.00 93.06 88 TYR A N 1
ATOM 735 C CA . TYR A 1 88 ? 16.668 -13.114 -20.710 1.00 93.06 88 TYR A CA 1
ATOM 736 C C . TYR A 1 88 ? 15.796 -12.811 -21.934 1.00 93.06 88 TYR A C 1
ATOM 738 O O . TYR A 1 88 ? 16.221 -13.049 -23.066 1.00 93.06 88 TYR A O 1
ATOM 746 N N . LEU A 1 89 ? 14.596 -12.265 -21.716 1.00 93.38 89 LEU A N 1
ATOM 747 C CA . LEU A 1 89 ? 13.681 -11.892 -22.795 1.00 93.38 89 LEU A CA 1
ATOM 748 C C . LEU A 1 89 ? 14.283 -10.806 -23.693 1.00 93.38 89 LEU A C 1
ATOM 750 O O . LEU A 1 89 ? 14.212 -10.921 -24.917 1.00 93.38 89 LEU A O 1
ATOM 754 N N . GLU A 1 90 ? 14.934 -9.801 -23.111 1.00 90.38 90 GLU A N 1
ATOM 755 C CA . GLU A 1 90 ? 15.641 -8.752 -23.849 1.00 90.38 90 GLU A CA 1
ATOM 756 C C . GLU A 1 90 ? 16.780 -9.336 -24.697 1.00 90.38 90 GLU A C 1
ATOM 758 O O . GLU A 1 90 ? 16.823 -9.128 -25.910 1.00 90.38 90 GLU A O 1
ATOM 763 N N . ALA A 1 91 ? 17.642 -10.167 -24.103 1.00 85.75 91 ALA A N 1
ATOM 764 C CA . ALA A 1 91 ? 18.738 -10.818 -24.820 1.00 85.75 91 ALA A CA 1
ATOM 765 C C . ALA A 1 91 ? 18.251 -11.727 -25.965 1.00 85.75 91 ALA A C 1
ATOM 767 O O . ALA A 1 91 ? 18.918 -11.838 -26.995 1.00 85.75 91 ALA A O 1
ATOM 768 N N . ARG A 1 92 ? 17.092 -12.381 -25.810 1.00 79.56 92 ARG A N 1
ATOM 769 C CA . ARG A 1 92 ? 16.482 -13.191 -26.875 1.00 79.56 92 ARG A CA 1
ATOM 770 C C . ARG A 1 92 ? 15.884 -12.325 -27.982 1.00 79.56 92 ARG A C 1
ATOM 772 O O . ARG A 1 92 ? 15.985 -12.699 -29.143 1.00 79.56 92 ARG A O 1
ATOM 779 N N . THR A 1 93 ? 15.294 -11.186 -27.630 1.00 74.06 93 THR A N 1
ATOM 780 C CA . THR A 1 93 ? 14.710 -10.240 -28.594 1.00 74.06 93 THR A CA 1
ATOM 781 C C . THR A 1 93 ? 15.794 -9.634 -29.488 1.00 74.06 93 THR A C 1
ATOM 783 O O . THR A 1 93 ? 15.624 -9.594 -30.701 1.00 74.06 93 THR A O 1
ATOM 786 N N . ILE A 1 94 ? 16.951 -9.278 -28.915 1.00 62.62 94 ILE A N 1
ATOM 787 C CA . ILE A 1 94 ? 18.112 -8.754 -29.658 1.00 62.62 94 ILE A CA 1
ATOM 788 C C . ILE A 1 94 ? 18.711 -9.800 -30.615 1.00 62.62 94 ILE A C 1
ATOM 790 O O . ILE A 1 94 ? 19.242 -9.437 -31.654 1.00 62.62 94 ILE A O 1
ATOM 794 N N . LYS A 1 95 ? 18.627 -11.099 -30.299 1.00 57.09 95 LYS A N 1
ATOM 795 C CA . LYS A 1 95 ? 19.165 -12.176 -31.156 1.00 57.09 95 LYS A CA 1
ATOM 796 C C . LYS A 1 95 ? 18.291 -12.544 -32.364 1.00 57.09 95 LYS A C 1
ATOM 798 O O . LYS A 1 95 ? 18.730 -13.358 -33.170 1.00 57.09 95 LYS A O 1
ATOM 803 N N . ILE A 1 96 ? 17.054 -12.050 -32.439 1.00 57.00 96 ILE A N 1
ATOM 804 C CA . ILE A 1 96 ? 16.092 -12.394 -33.505 1.00 57.00 96 ILE A CA 1
ATOM 805 C C . ILE A 1 96 ? 16.005 -11.278 -34.570 1.00 57.00 96 ILE A C 1
ATOM 807 O O . ILE A 1 96 ? 15.502 -11.533 -35.663 1.00 57.00 96 ILE A O 1
ATOM 811 N N . GLN A 1 97 ? 16.506 -10.072 -34.271 1.00 48.75 97 GLN A N 1
ATOM 812 C CA . GLN A 1 97 ? 16.735 -8.992 -35.245 1.00 48.75 97 GLN A CA 1
ATOM 813 C C . GLN A 1 97 ? 18.092 -9.142 -35.930 1.00 48.75 97 GLN A C 1
ATOM 815 O O . GLN A 1 97 ? 18.164 -8.753 -37.116 1.00 48.75 97 GLN A O 1
#

Radius of gyration: 21.26 Å; chains: 1; bounding box: 45×39×51 Å

Secondary structure (DSSP, 8-state):
-HHHHHHHHHHHHHHHHHHHHHHHHHHHHHHHTTT--EEEETTTEEE------SS-HHHHHHT----HHHHHHHHHHHHHHHHHHHHHHHHHHHTT-

Sequence (97 aa):
MNKLIKNKDRTIKVMILVLVMLDQMIKIIVKAYYGIKTPIIKDILYFAPVLNDNYSYINSLFNLGWSRIFHILLVVFILFFSYYAFKYLEARTIKIQ